Protein AF-A0A838MW85-F1 (afdb_monomer_lite)

pLDDT: mean 89.87, std 15.82, range [48.12, 98.81]

Radius of gyration: 16.84 Å; chains: 1; bounding box: 27×31×60 Å

Sequence (97 aa):
LAQVASSSAQDAFDEPVRDQRLERALANYRFAVQSASPETDRALLSRAYTAMGRIHAFMERNDEALKAFDAAIALGEVTDGAYREALAGKHRLTGQP

Foldseek 3Di:
DVVVVVVVVVPVPPVVVVLVVLVVLLVVLVVVLVPDDPPPDLQSVLASLLSQLVSCVVVVVNVSNLVSLVSSCVSPDDVNHCVVSSVVSNCVSVVPD

Secondary structure (DSSP, 8-state):
-HHHHHHTTTTS--HHHHHHHHHHHHHHHHHHHHT--TTS-HHHHHHHHHHHHHHHHHTT-HHHHHHHHHHHHHT-S-TT--HHHHHHHHHHHHT--

Structure (mmCIF, N/CA/C/O backbone):
data_AF-A0A838MW85-F1
#
_entry.id   AF-A0A838MW85-F1
#
loop_
_atom_site.group_PDB
_atom_site.id
_atom_site.type_symbol
_atom_site.label_atom_id
_atom_site.label_alt_id
_atom_site.label_comp_id
_atom_site.label_asym_id
_atom_site.label_entity_id
_atom_site.label_seq_id
_atom_site.pdbx_PDB_ins_code
_atom_site.Cartn_x
_atom_site.Cartn_y
_atom_site.Cartn_z
_atom_site.occupancy
_atom_site.B_iso_or_equiv
_atom_site.auth_seq_id
_atom_site.auth_comp_id
_atom_site.auth_asym_id
_atom_site.auth_atom_id
_atom_site.pdbx_PDB_model_num
ATOM 1 N N . LEU A 1 1 ? -3.352 6.599 44.713 1.00 54.53 1 LEU A N 1
ATOM 2 C CA . LEU A 1 1 ? -2.331 6.288 43.681 1.00 54.53 1 LEU A CA 1
ATOM 3 C C . LEU A 1 1 ? -2.899 5.564 42.449 1.00 54.53 1 LEU A C 1
ATOM 5 O O . LEU A 1 1 ? -2.358 5.758 41.374 1.00 54.53 1 LEU A O 1
ATOM 9 N N . ALA A 1 2 ? -4.015 4.824 42.543 1.00 54.28 2 ALA A N 1
ATOM 10 C CA . ALA A 1 2 ? -4.637 4.141 41.394 1.00 54.28 2 ALA A CA 1
ATOM 11 C C . ALA A 1 2 ? -5.216 5.066 40.295 1.00 54.28 2 ALA A C 1
ATOM 13 O O . ALA A 1 2 ? -5.258 4.676 39.136 1.00 54.28 2 ALA A O 1
ATOM 14 N N . GLN A 1 3 ? -5.623 6.300 40.620 1.00 52.72 3 GLN A N 1
ATOM 15 C CA . GLN A 1 3 ? -6.184 7.229 39.622 1.00 52.72 3 GLN A CA 1
ATOM 16 C C . GLN A 1 3 ? -5.156 7.773 38.618 1.00 52.72 3 GLN A C 1
ATOM 18 O O . GLN A 1 3 ? -5.530 8.107 37.501 1.00 52.72 3 GLN A O 1
ATOM 23 N N . VAL A 1 4 ? -3.867 7.804 38.965 1.00 53.34 4 VAL A N 1
ATOM 24 C CA . VAL A 1 4 ? -2.808 8.256 38.042 1.00 53.34 4 VAL A CA 1
ATOM 25 C C . VAL A 1 4 ? -2.491 7.177 36.997 1.00 53.34 4 VAL A C 1
ATOM 27 O O . VAL A 1 4 ? -2.217 7.497 35.849 1.00 53.34 4 VAL A O 1
ATOM 30 N N . ALA A 1 5 ? -2.646 5.893 37.341 1.00 52.53 5 ALA A N 1
ATOM 31 C CA . ALA A 1 5 ? -2.517 4.797 36.377 1.00 52.53 5 ALA A CA 1
ATOM 32 C C . ALA A 1 5 ? -3.633 4.802 35.306 1.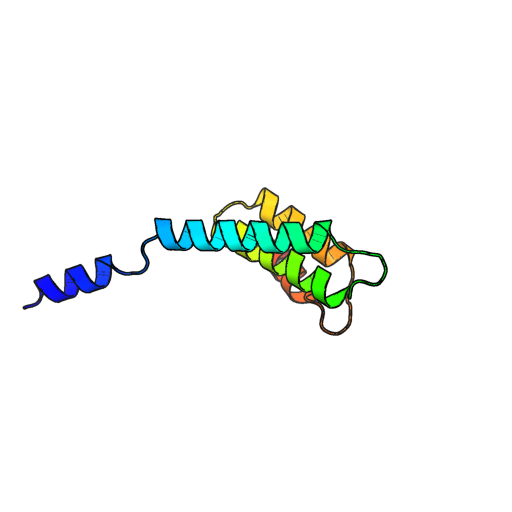00 52.53 5 ALA A C 1
ATOM 34 O O . ALA A 1 5 ? -3.447 4.274 34.211 1.00 52.53 5 ALA A O 1
ATOM 35 N N . SER A 1 6 ? -4.779 5.432 35.599 1.00 53.78 6 SER A N 1
ATOM 36 C CA . SER A 1 6 ? -5.877 5.591 34.639 1.00 53.78 6 SER A CA 1
ATOM 37 C C . SER A 1 6 ? -5.605 6.675 33.591 1.00 53.78 6 SER A C 1
ATOM 39 O O . SER A 1 6 ? -6.139 6.561 32.493 1.00 53.78 6 SER A O 1
ATOM 41 N N . SER A 1 7 ? -4.775 7.690 33.878 1.00 53.06 7 SER A N 1
ATOM 42 C CA . SER A 1 7 ? -4.417 8.710 32.877 1.00 53.06 7 SER A CA 1
ATOM 43 C C . SER A 1 7 ? -3.325 8.222 31.927 1.00 53.06 7 SER A C 1
ATOM 45 O O . SER A 1 7 ? -3.368 8.519 30.742 1.00 53.06 7 SER A O 1
ATOM 47 N N . SER A 1 8 ? -2.413 7.365 32.394 1.00 53.78 8 SER A N 1
ATOM 48 C CA . SER A 1 8 ? -1.417 6.702 31.538 1.00 53.78 8 SER A CA 1
ATOM 49 C C . SER A 1 8 ? -2.007 5.717 30.516 1.00 53.78 8 SER A C 1
ATOM 51 O O . SER A 1 8 ? -1.302 5.297 29.606 1.00 53.78 8 SER A O 1
ATOM 53 N N . ALA A 1 9 ? -3.287 5.349 30.645 1.00 53.00 9 ALA A N 1
ATOM 54 C CA . ALA A 1 9 ? -4.038 4.593 29.639 1.00 53.00 9 ALA A CA 1
ATOM 55 C C . ALA A 1 9 ? -4.855 5.494 28.687 1.00 53.00 9 ALA A C 1
ATOM 57 O O . ALA A 1 9 ? -5.286 5.022 27.641 1.00 53.00 9 ALA A O 1
ATOM 58 N N . GLN A 1 10 ? -5.055 6.777 29.021 1.00 51.62 10 GLN A N 1
ATOM 59 C CA . GLN A 1 10 ? -5.685 7.760 28.124 1.00 51.62 10 GLN A CA 1
ATOM 60 C C . GLN A 1 10 ? -4.731 8.206 27.001 1.00 51.62 10 GLN A C 1
ATOM 62 O O . GLN A 1 10 ? -5.196 8.600 25.942 1.00 51.62 10 GLN A O 1
ATOM 67 N N . ASP A 1 11 ? -3.417 8.054 27.201 1.00 48.12 11 ASP A N 1
ATOM 68 C CA . ASP A 1 11 ? -2.353 8.276 26.207 1.00 48.12 11 ASP A CA 1
ATOM 69 C C . ASP A 1 11 ? -2.066 7.038 25.323 1.00 48.12 11 ASP A C 1
ATOM 71 O O . ASP A 1 11 ? -0.991 6.932 24.726 1.00 48.12 11 ASP A O 1
ATOM 75 N N . ALA A 1 12 ? -2.992 6.072 25.229 1.00 53.72 12 ALA A N 1
ATOM 76 C CA . ALA A 1 12 ? -2.881 4.861 24.404 1.00 53.72 12 ALA A CA 1
ATOM 77 C C . ALA A 1 12 ? -3.009 5.144 22.886 1.00 53.72 12 ALA A C 1
ATOM 79 O O . ALA A 1 12 ? -3.720 4.447 22.174 1.00 53.72 12 ALA A O 1
ATOM 80 N N . PHE A 1 13 ? -2.201 6.097 22.408 1.00 58.38 13 PHE A N 1
ATOM 81 C CA . PHE A 1 13 ? -2.104 6.702 21.079 1.00 58.38 13 PHE A CA 1
ATOM 82 C C . PHE A 1 13 ? -3.133 7.799 20.847 1.00 58.38 13 PHE A C 1
ATOM 84 O O . PHE A 1 13 ? -4.269 7.487 20.567 1.00 58.38 13 PHE A O 1
ATOM 91 N N . ASP A 1 14 ? -2.693 9.061 20.859 1.00 79.00 14 ASP A N 1
ATOM 92 C CA . ASP A 1 14 ? -3.431 10.206 20.310 1.00 79.00 14 ASP A CA 1
ATOM 93 C C . ASP A 1 14 ? -3.911 9.850 18.885 1.00 79.00 14 ASP A C 1
ATOM 95 O O . ASP A 1 14 ? -3.144 9.907 17.914 1.00 79.00 14 ASP A O 1
ATOM 99 N N . GLU A 1 15 ? -5.145 9.346 18.775 1.00 82.62 15 GLU A N 1
ATOM 100 C CA . GLU A 1 15 ? -5.729 8.827 17.541 1.00 82.62 15 GLU A CA 1
ATOM 101 C C . GLU A 1 15 ? -5.679 9.864 16.417 1.00 82.62 15 GLU A C 1
ATOM 103 O O . GLU A 1 15 ? -5.278 9.491 15.312 1.00 82.62 15 GLU A O 1
ATOM 108 N N . PRO A 1 16 ? -5.943 11.163 16.670 1.00 87.88 16 PRO A N 1
ATOM 109 C CA . PRO A 1 16 ? -5.680 12.223 15.702 1.00 87.88 16 PRO A CA 1
ATOM 110 C C . PRO A 1 16 ? -4.247 12.228 15.153 1.00 87.88 16 PRO A C 1
ATOM 112 O O . PRO A 1 16 ? -4.044 12.305 13.938 1.00 87.88 16 PRO A O 1
ATOM 115 N N . VAL A 1 17 ? -3.233 12.117 16.017 1.00 90.56 17 VAL A N 1
ATOM 116 C CA . VAL A 1 17 ? -1.823 12.087 15.590 1.00 90.56 17 VAL A CA 1
ATOM 117 C C . VAL A 1 17 ? -1.511 10.813 14.806 1.00 90.56 17 VAL A C 1
ATOM 119 O O . VAL A 1 17 ? -0.763 10.861 13.822 1.00 90.56 17 VAL A O 1
ATOM 122 N N . ARG A 1 18 ? -2.065 9.666 15.211 1.00 91.31 18 ARG A N 1
ATOM 123 C CA . ARG A 1 18 ? -1.931 8.405 14.470 1.00 91.31 18 ARG A CA 1
ATOM 124 C C . ARG A 1 18 ? -2.537 8.536 13.076 1.00 91.31 18 ARG A C 1
ATOM 126 O O . ARG A 1 18 ? -1.855 8.243 12.094 1.00 91.31 18 ARG A O 1
ATOM 133 N N . ASP A 1 19 ? -3.769 9.010 12.985 1.00 92.50 19 ASP A N 1
ATOM 134 C CA . ASP A 1 19 ? -4.506 9.120 11.732 1.00 92.50 19 ASP A CA 1
ATOM 135 C C . ASP A 1 19 ? -3.823 10.123 10.792 1.00 92.50 19 ASP A C 1
ATOM 137 O O . ASP A 1 19 ? -3.602 9.819 9.621 1.00 92.50 19 ASP A O 1
ATOM 141 N N . GLN A 1 20 ? -3.328 11.252 11.313 1.00 95.12 20 GLN A N 1
ATOM 142 C CA . GLN A 1 20 ? -2.512 12.195 10.542 1.00 95.12 20 GLN A CA 1
ATOM 143 C C . GLN A 1 20 ? -1.241 11.539 9.970 1.00 95.12 20 GLN A C 1
ATOM 145 O O . GLN A 1 20 ? -0.857 11.791 8.823 1.00 95.12 20 GLN A O 1
ATOM 150 N N . ARG A 1 21 ? -0.557 10.693 10.752 1.00 96.00 21 ARG A N 1
ATOM 151 C CA . ARG A 1 21 ? 0.641 9.973 10.286 1.00 96.00 21 ARG A CA 1
ATOM 152 C C . ARG A 1 21 ? 0.300 8.946 9.211 1.00 96.00 21 ARG A C 1
ATOM 154 O O . ARG A 1 21 ? 1.071 8.813 8.260 1.00 96.00 21 ARG A O 1
ATOM 161 N N . LEU A 1 22 ? -0.828 8.251 9.350 1.00 97.25 22 LEU A N 1
ATOM 162 C CA . LEU A 1 22 ? -1.318 7.284 8.367 1.00 97.25 22 LEU A CA 1
ATOM 163 C C . LEU A 1 22 ? -1.710 7.970 7.054 1.00 97.25 22 LEU A C 1
ATOM 165 O O . LEU A 1 22 ? -1.292 7.514 5.992 1.00 97.25 22 LEU A O 1
ATOM 169 N N . GLU A 1 23 ? -2.390 9.116 7.110 1.00 98.06 23 GLU A N 1
ATOM 170 C CA . GLU A 1 23 ? -2.696 9.927 5.924 1.00 98.06 23 GLU A CA 1
ATOM 171 C C . GLU A 1 23 ? -1.430 10.404 5.211 1.00 98.06 23 GLU A C 1
ATOM 173 O O . GLU A 1 23 ? -1.308 10.303 3.989 1.00 98.06 23 GLU A O 1
ATOM 178 N N . ARG A 1 24 ? -0.428 10.863 5.970 1.00 98.19 24 ARG A N 1
ATOM 179 C CA . ARG A 1 24 ? 0.865 11.249 5.392 1.00 98.19 24 ARG A CA 1
ATOM 180 C C . ARG A 1 24 ? 1.572 10.059 4.740 1.00 98.19 24 ARG A C 1
ATOM 182 O O . ARG A 1 24 ? 2.172 10.213 3.679 1.00 98.19 24 ARG A O 1
ATOM 189 N N . ALA A 1 25 ? 1.511 8.877 5.354 1.00 98.25 25 ALA A N 1
ATOM 190 C CA . ALA A 1 25 ? 2.067 7.663 4.765 1.00 98.25 25 ALA A CA 1
ATOM 191 C C . ALA A 1 25 ? 1.352 7.301 3.453 1.00 98.25 25 ALA A C 1
ATOM 193 O O . ALA A 1 25 ? 2.021 7.048 2.453 1.00 98.25 25 ALA A O 1
ATOM 194 N N . LEU A 1 26 ? 0.016 7.361 3.419 1.00 98.69 26 LEU A N 1
ATOM 195 C CA . LEU A 1 26 ? -0.770 7.162 2.198 1.00 98.69 26 LEU A CA 1
ATOM 196 C C . LEU A 1 26 ? -0.392 8.161 1.102 1.00 98.69 26 LEU A C 1
ATOM 198 O O . LEU A 1 26 ? -0.242 7.761 -0.051 1.00 98.69 26 LEU A O 1
ATOM 202 N N . ALA A 1 27 ? -0.207 9.437 1.445 1.00 98.50 27 ALA A N 1
ATOM 203 C CA . ALA A 1 27 ? 0.224 10.457 0.493 1.00 98.50 27 ALA A CA 1
ATOM 204 C C . ALA A 1 27 ? 1.604 10.133 -0.105 1.00 98.50 27 ALA A C 1
ATOM 206 O O . ALA A 1 27 ? 1.774 10.204 -1.321 1.00 98.50 27 ALA A O 1
ATOM 207 N N . ASN A 1 28 ? 2.559 9.702 0.724 1.00 98.31 28 ASN A N 1
ATOM 208 C CA . ASN A 1 28 ? 3.897 9.319 0.270 1.00 98.31 28 ASN A CA 1
ATOM 209 C C . ASN A 1 28 ? 3.876 8.079 -0.634 1.00 98.31 28 ASN A C 1
ATOM 211 O O . ASN A 1 28 ? 4.512 8.083 -1.686 1.00 98.31 28 ASN A O 1
ATOM 215 N N . TYR A 1 29 ? 3.130 7.032 -0.265 1.00 98.38 29 TYR A N 1
ATOM 216 C CA . TYR A 1 29 ? 2.994 5.845 -1.113 1.00 98.38 29 TYR A CA 1
ATOM 217 C C . TYR A 1 29 ? 2.300 6.171 -2.433 1.00 98.38 29 TYR A C 1
ATOM 219 O O . TYR A 1 29 ? 2.751 5.727 -3.486 1.00 98.38 29 TYR A O 1
ATOM 227 N N . ARG A 1 30 ? 1.249 6.998 -2.394 1.00 98.31 30 ARG A N 1
ATOM 228 C CA . ARG A 1 30 ? 0.551 7.466 -3.592 1.00 98.31 30 ARG A CA 1
ATOM 229 C C . ARG A 1 30 ? 1.489 8.231 -4.521 1.00 98.31 30 ARG A C 1
ATOM 231 O O . ARG A 1 30 ? 1.481 7.979 -5.720 1.00 98.31 30 ARG A O 1
ATOM 238 N N . PHE A 1 31 ? 2.296 9.136 -3.975 1.00 97.56 31 PHE A N 1
ATOM 239 C CA . PHE A 1 31 ? 3.300 9.853 -4.751 1.00 97.56 31 PHE A CA 1
ATOM 240 C C . PHE A 1 31 ? 4.301 8.881 -5.388 1.00 97.56 31 PHE A C 1
ATOM 242 O O . PHE A 1 31 ? 4.514 8.937 -6.594 1.00 97.56 31 PHE A O 1
ATOM 249 N N . ALA A 1 32 ? 4.830 7.923 -4.619 1.00 96.00 32 ALA A N 1
ATOM 250 C CA . ALA A 1 32 ? 5.778 6.932 -5.126 1.00 96.00 32 ALA A CA 1
ATOM 251 C C . ALA A 1 32 ? 5.216 6.106 -6.297 1.00 96.00 32 ALA A C 1
ATOM 253 O O . ALA A 1 32 ? 5.904 5.937 -7.299 1.00 96.00 32 ALA A O 1
ATOM 254 N N . VAL A 1 33 ? 3.967 5.630 -6.209 1.00 97.31 33 VAL A N 1
ATOM 255 C CA . VAL A 1 33 ? 3.354 4.860 -7.309 1.00 97.31 33 VAL A CA 1
ATOM 256 C C . VAL A 1 33 ? 2.985 5.735 -8.512 1.00 97.31 33 VAL A C 1
ATOM 258 O O . VAL A 1 33 ? 3.039 5.258 -9.638 1.00 97.31 33 VAL A O 1
ATOM 261 N N . GLN A 1 34 ? 2.639 7.011 -8.307 1.00 97.31 34 GLN A N 1
ATOM 262 C CA . GLN A 1 34 ? 2.345 7.948 -9.402 1.00 97.31 34 GLN A CA 1
ATOM 263 C C . GLN A 1 34 ? 3.603 8.412 -10.141 1.00 97.31 34 GLN A C 1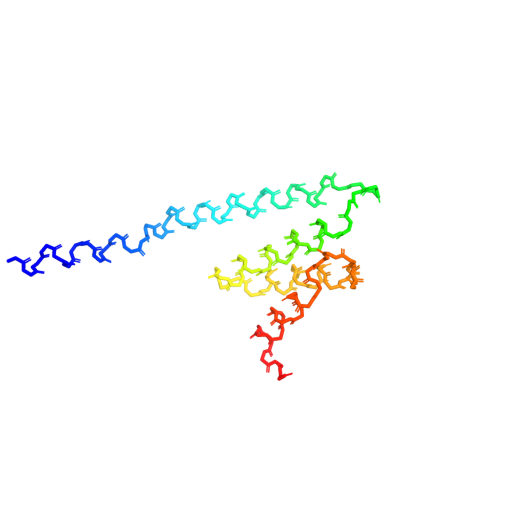
ATOM 265 O O . GLN A 1 34 ? 3.539 8.707 -11.330 1.00 97.31 34 GLN A O 1
ATOM 270 N N . SER A 1 35 ? 4.737 8.492 -9.445 1.00 96.69 35 SER A N 1
ATOM 271 C CA . SER A 1 35 ? 6.034 8.849 -10.027 1.00 96.69 35 SER A CA 1
ATOM 272 C C . SER A 1 35 ? 6.799 7.651 -10.591 1.00 96.69 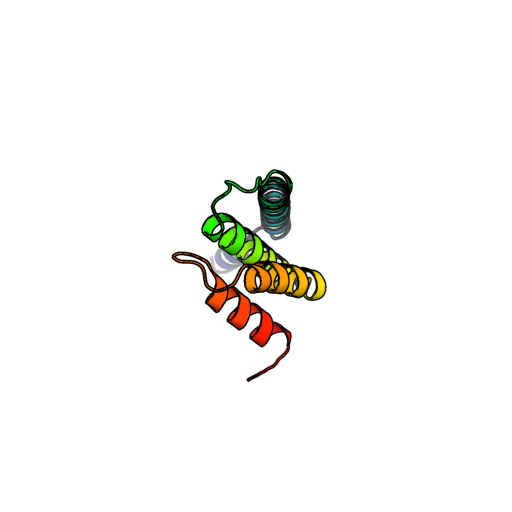35 SER A C 1
ATOM 274 O O . SER A 1 35 ? 7.923 7.820 -11.060 1.00 96.69 35 SER A O 1
ATOM 276 N N . ALA A 1 36 ? 6.224 6.449 -10.533 1.00 96.25 36 ALA A N 1
ATOM 277 C CA . ALA A 1 36 ? 6.866 5.247 -11.032 1.00 96.25 36 ALA A CA 1
ATOM 278 C C . ALA A 1 36 ? 7.023 5.284 -12.558 1.00 96.25 36 ALA A C 1
ATOM 280 O O . ALA A 1 36 ? 6.126 5.692 -13.296 1.00 96.25 36 ALA A O 1
ATOM 281 N N . SER A 1 37 ? 8.170 4.808 -13.020 1.00 96.06 37 SER A N 1
ATOM 282 C CA . SER A 1 37 ? 8.492 4.591 -14.428 1.00 96.06 37 SER A CA 1
ATOM 283 C C . SER A 1 37 ? 8.552 3.089 -14.744 1.00 96.06 37 SER A C 1
ATOM 285 O O . SER A 1 37 ? 8.550 2.268 -13.820 1.00 96.06 37 SER A O 1
ATOM 287 N N . PRO A 1 38 ? 8.643 2.689 -16.024 1.00 93.31 38 PRO A N 1
ATOM 288 C CA . PRO A 1 38 ? 8.817 1.283 -16.399 1.00 93.31 38 PRO A CA 1
ATOM 289 C C . PRO A 1 38 ? 10.046 0.602 -15.771 1.00 93.31 38 PRO A C 1
ATOM 291 O O . PRO A 1 38 ? 10.046 -0.613 -15.592 1.00 93.31 38 PRO A O 1
ATOM 294 N N . GLU A 1 39 ? 11.077 1.371 -15.415 1.00 94.44 39 GLU A N 1
ATOM 295 C CA . GLU A 1 39 ? 12.305 0.895 -14.765 1.00 94.44 39 GLU A CA 1
ATOM 296 C C . GLU A 1 39 ? 12.165 0.765 -13.241 1.00 94.44 39 GLU A C 1
ATOM 298 O O . GLU A 1 39 ? 13.066 0.256 -12.575 1.00 94.44 39 GLU A O 1
ATOM 303 N N . THR A 1 40 ? 11.056 1.242 -12.668 1.00 95.06 40 THR A N 1
ATOM 304 C CA . THR A 1 40 ? 10.818 1.150 -11.226 1.00 95.06 40 THR A CA 1
ATOM 305 C C . THR A 1 40 ? 10.659 -0.307 -10.814 1.00 95.06 40 THR A C 1
ATOM 307 O O . THR A 1 40 ? 9.903 -1.066 -11.422 1.00 95.06 40 THR A O 1
ATOM 310 N N . ASP A 1 41 ? 11.347 -0.689 -9.737 1.00 95.25 41 ASP A N 1
ATOM 311 C CA . ASP A 1 41 ? 11.275 -2.041 -9.197 1.00 95.25 41 ASP A CA 1
ATOM 312 C C . ASP A 1 41 ? 9.822 -2.428 -8.866 1.00 95.25 41 ASP A C 1
ATOM 314 O O . ASP A 1 41 ? 9.142 -1.820 -8.031 1.00 95.25 41 ASP A O 1
ATOM 318 N N . ARG A 1 42 ? 9.341 -3.487 -9.519 1.00 96.38 42 ARG A N 1
ATOM 319 C CA . ARG A 1 42 ? 7.986 -4.008 -9.324 1.00 96.38 42 ARG A CA 1
ATOM 320 C C . ARG A 1 42 ? 7.771 -4.542 -7.910 1.00 96.38 42 ARG A C 1
ATOM 322 O O . ARG A 1 42 ? 6.640 -4.488 -7.426 1.00 96.38 42 ARG A O 1
ATOM 329 N N . ALA A 1 43 ? 8.816 -5.019 -7.231 1.00 97.00 43 ALA A N 1
ATOM 330 C CA . ALA A 1 43 ? 8.731 -5.431 -5.833 1.00 97.00 43 ALA A CA 1
ATOM 331 C C . ALA A 1 43 ? 8.429 -4.234 -4.923 1.00 97.00 43 ALA A C 1
ATOM 333 O O . ALA A 1 43 ? 7.572 -4.327 -4.038 1.00 97.00 43 ALA A O 1
ATOM 334 N N . LEU A 1 44 ? 9.051 -3.081 -5.192 1.00 97.00 44 LEU A N 1
ATOM 335 C CA . LEU A 1 44 ? 8.769 -1.832 -4.485 1.00 97.00 44 LEU A CA 1
ATOM 336 C C . LEU A 1 44 ? 7.314 -1.390 -4.690 1.00 97.00 44 LEU A C 1
ATOM 338 O O . LEU A 1 44 ? 6.632 -1.071 -3.716 1.00 97.00 44 LEU A O 1
ATOM 342 N N . LEU A 1 45 ? 6.814 -1.441 -5.928 1.00 98.25 45 LEU A N 1
ATOM 343 C CA . LEU A 1 45 ? 5.412 -1.128 -6.234 1.00 98.25 45 LEU A CA 1
ATOM 344 C C . LEU A 1 45 ? 4.438 -2.084 -5.537 1.00 98.25 45 LEU A C 1
ATOM 346 O O . LEU A 1 45 ? 3.464 -1.644 -4.927 1.00 98.25 45 LEU A O 1
ATOM 350 N N . SER A 1 46 ? 4.731 -3.386 -5.561 1.00 98.50 46 SER A N 1
ATOM 351 C CA . SER A 1 46 ? 3.926 -4.412 -4.891 1.00 98.50 46 SER A 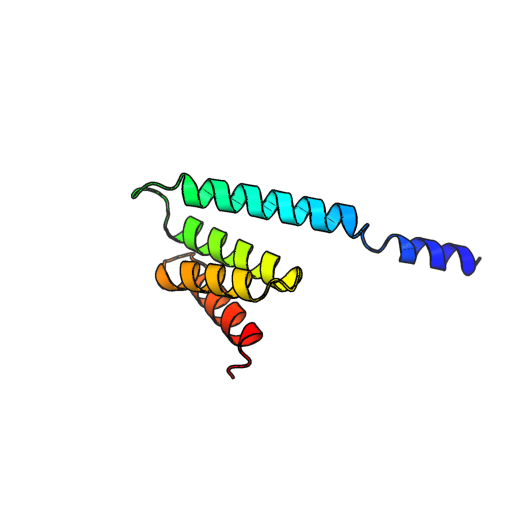CA 1
ATOM 352 C C . SER A 1 46 ? 3.819 -4.150 -3.385 1.00 98.50 46 SER A C 1
ATOM 354 O O . SER A 1 46 ? 2.722 -4.178 -2.815 1.00 98.50 46 SER A O 1
ATOM 356 N N . ARG A 1 47 ? 4.940 -3.808 -2.737 1.00 98.38 47 ARG A N 1
ATOM 357 C CA . ARG A 1 47 ? 4.980 -3.447 -1.313 1.00 98.38 47 ARG A CA 1
ATOM 358 C C . ARG A 1 47 ? 4.235 -2.146 -1.022 1.00 98.38 47 ARG A C 1
ATOM 360 O O . ARG A 1 47 ? 3.495 -2.095 -0.043 1.00 98.38 47 ARG A O 1
ATOM 367 N N . ALA A 1 48 ? 4.392 -1.121 -1.861 1.00 98.50 48 ALA A N 1
ATOM 368 C CA . ALA A 1 48 ? 3.718 0.165 -1.688 1.00 98.50 48 ALA A CA 1
ATOM 369 C C . ALA A 1 48 ? 2.190 0.017 -1.739 1.00 98.50 48 ALA A C 1
ATOM 371 O O . ALA A 1 48 ? 1.501 0.451 -0.815 1.00 98.50 48 ALA A O 1
ATOM 372 N N . TYR A 1 49 ? 1.659 -0.669 -2.754 1.00 98.75 49 TYR A N 1
ATOM 373 C CA . TYR A 1 49 ? 0.223 -0.938 -2.854 1.00 98.75 49 TYR A CA 1
ATOM 374 C C . TYR A 1 49 ? -0.297 -1.784 -1.685 1.00 98.75 49 TYR A C 1
ATOM 376 O O . TYR A 1 49 ? -1.334 -1.468 -1.105 1.00 98.75 49 TYR A O 1
ATOM 384 N N . THR A 1 50 ? 0.452 -2.806 -1.263 1.00 98.75 50 THR A N 1
ATOM 385 C CA . THR A 1 50 ? 0.064 -3.631 -0.106 1.00 98.75 50 THR A CA 1
ATOM 386 C C . THR A 1 50 ? 0.044 -2.821 1.192 1.00 98.75 50 THR A C 1
ATOM 388 O O . THR A 1 50 ? -0.872 -2.971 2.004 1.00 98.75 50 THR A O 1
ATOM 391 N N . ALA A 1 51 ? 1.014 -1.924 1.390 1.00 98.81 51 ALA A N 1
ATOM 392 C CA . ALA A 1 51 ? 1.046 -1.023 2.537 1.00 98.81 51 ALA A CA 1
ATOM 393 C C . ALA A 1 51 ? -0.148 -0.057 2.532 1.00 98.81 51 ALA A C 1
ATOM 395 O O . ALA A 1 51 ? -0.806 0.093 3.561 1.00 98.81 51 ALA A O 1
ATOM 396 N N . MET A 1 52 ? -0.485 0.530 1.377 1.00 98.81 52 MET A N 1
ATOM 397 C CA . MET A 1 52 ? -1.690 1.352 1.229 1.00 98.81 52 MET A CA 1
ATOM 398 C C . MET A 1 52 ? -2.953 0.564 1.587 1.00 98.81 52 MET A C 1
ATOM 400 O O . MET A 1 52 ? -3.771 1.055 2.361 1.00 98.81 52 MET A O 1
ATOM 404 N N . GLY A 1 53 ? -3.083 -0.674 1.097 1.00 98.69 53 GLY A N 1
ATOM 405 C CA . GLY A 1 53 ? -4.220 -1.540 1.411 1.00 98.69 53 GLY A CA 1
ATOM 406 C C . GLY A 1 53 ? -4.358 -1.817 2.907 1.00 98.69 53 GLY A C 1
ATOM 407 O O . GLY A 1 53 ? -5.444 -1.693 3.467 1.00 98.69 53 GLY A O 1
ATOM 408 N N . ARG A 1 54 ? -3.245 -2.104 3.591 1.00 98.69 54 ARG A N 1
ATOM 409 C CA . ARG A 1 54 ? -3.220 -2.318 5.048 1.00 98.69 54 ARG A CA 1
ATOM 410 C C . ARG A 1 54 ? -3.603 -1.066 5.833 1.00 98.69 54 ARG A C 1
ATOM 412 O O . ARG A 1 54 ? -4.337 -1.183 6.808 1.00 98.69 54 ARG A O 1
ATOM 419 N N . ILE A 1 55 ? -3.119 0.107 5.424 1.00 98.56 55 ILE A N 1
ATOM 420 C CA . ILE A 1 55 ? -3.464 1.374 6.082 1.00 98.56 55 ILE A CA 1
ATOM 421 C C . ILE A 1 55 ? -4.950 1.683 5.885 1.00 98.56 55 ILE A C 1
ATOM 423 O O . ILE A 1 55 ? -5.638 1.978 6.856 1.00 98.56 55 ILE A O 1
ATOM 427 N N . HIS A 1 56 ? -5.466 1.556 4.661 1.00 98.69 56 HIS A N 1
ATOM 428 C CA . HIS A 1 56 ? -6.888 1.758 4.389 1.00 98.69 56 HIS A CA 1
ATOM 429 C C . HIS A 1 56 ? -7.769 0.790 5.186 1.00 98.69 56 HIS A C 1
ATOM 431 O O . HIS A 1 56 ? -8.723 1.238 5.812 1.00 98.69 56 HIS A O 1
ATOM 437 N N . ALA A 1 57 ? -7.409 -0.496 5.250 1.00 98.06 57 ALA A N 1
ATOM 438 C CA . ALA A 1 57 ? -8.130 -1.487 6.049 1.00 98.06 57 ALA A CA 1
ATOM 439 C C . ALA A 1 57 ? -8.107 -1.152 7.548 1.00 98.06 57 ALA A C 1
ATOM 441 O O . ALA A 1 57 ? -9.125 -1.272 8.220 1.00 98.06 57 ALA A O 1
ATOM 442 N N . PHE A 1 58 ? -6.964 -0.696 8.072 1.00 96.69 58 PHE A N 1
ATOM 443 C CA . PHE A 1 58 ? -6.849 -0.255 9.465 1.00 96.69 58 PHE A CA 1
ATOM 444 C C . PHE A 1 58 ? -7.737 0.962 9.769 1.00 96.69 58 PHE A C 1
ATOM 446 O O . PHE A 1 58 ? -8.266 1.072 10.867 1.00 96.69 58 PHE A O 1
ATOM 453 N N . MET A 1 59 ? -7.922 1.854 8.794 1.00 96.19 59 MET A N 1
ATOM 454 C CA . MET A 1 59 ? -8.814 3.015 8.889 1.00 96.19 59 MET A CA 1
ATOM 455 C C . MET A 1 59 ? -10.271 2.695 8.495 1.00 96.19 59 MET A C 1
ATOM 457 O O . MET A 1 59 ? -11.034 3.622 8.238 1.00 96.19 59 MET A O 1
ATOM 461 N N . GLU A 1 60 ? -10.638 1.412 8.378 1.00 96.38 60 GLU A N 1
ATOM 462 C CA . GLU A 1 60 ? -11.974 0.919 7.980 1.00 96.38 60 GLU A CA 1
ATOM 463 C C . GLU A 1 60 ? -12.452 1.383 6.587 1.00 96.38 60 GLU A C 1
ATOM 465 O O . GLU A 1 60 ? -13.629 1.299 6.234 1.00 96.38 60 GLU A O 1
ATOM 470 N N . ARG A 1 61 ? -11.519 1.825 5.741 1.00 97.94 61 ARG A N 1
ATOM 471 C CA . ARG A 1 61 ? -11.745 2.247 4.350 1.00 97.94 61 ARG A CA 1
ATOM 472 C C . ARG A 1 61 ? -11.627 1.050 3.414 1.00 97.94 61 ARG A C 1
ATOM 474 O O . ARG A 1 61 ? -10.663 0.912 2.658 1.00 97.94 61 ARG A O 1
ATOM 481 N N . ASN A 1 62 ? -12.572 0.123 3.543 1.00 97.75 62 ASN A N 1
ATOM 482 C CA . ASN A 1 62 ? -12.469 -1.204 2.933 1.00 97.75 62 ASN A CA 1
ATOM 483 C C . ASN A 1 62 ? -12.453 -1.163 1.398 1.00 97.75 62 ASN A C 1
ATOM 485 O O . ASN A 1 62 ? -11.707 -1.923 0.783 1.00 97.75 62 ASN A O 1
ATOM 489 N N . ASP A 1 63 ? -13.194 -0.247 0.774 1.00 98.25 63 ASP A N 1
ATOM 490 C CA . ASP A 1 63 ? -13.221 -0.117 -0.686 1.00 98.25 63 ASP A CA 1
ATOM 491 C C . ASP A 1 63 ? -11.864 0.337 -1.241 1.00 98.25 63 ASP A C 1
ATOM 493 O O . ASP A 1 63 ? -11.358 -0.212 -2.224 1.00 98.25 63 ASP A O 1
ATOM 497 N N . GLU A 1 64 ? -11.231 1.322 -0.603 1.00 98.69 64 GLU A N 1
ATOM 498 C CA . GLU A 1 64 ? -9.881 1.770 -0.941 1.00 98.69 64 GLU A CA 1
ATOM 499 C C . GLU A 1 64 ? -8.840 0.687 -0.659 1.00 98.69 64 GLU A C 1
ATOM 501 O O . GLU A 1 64 ? -7.905 0.507 -1.445 1.00 98.69 64 GLU A O 1
ATOM 506 N N . ALA A 1 65 ? -9.013 -0.061 0.432 1.00 98.75 65 ALA A N 1
ATOM 507 C CA . ALA A 1 65 ? -8.130 -1.162 0.779 1.00 98.75 65 ALA A CA 1
ATOM 508 C C . ALA A 1 65 ? -8.154 -2.264 -0.284 1.00 98.75 65 ALA A C 1
ATOM 510 O O . ALA A 1 65 ? -7.095 -2.701 -0.738 1.00 98.75 65 ALA A O 1
ATOM 511 N N . LEU A 1 66 ? -9.349 -2.666 -0.728 1.00 98.62 66 LEU A N 1
ATOM 512 C CA . LEU A 1 66 ? -9.534 -3.658 -1.786 1.00 98.62 66 LEU A CA 1
ATOM 513 C C . LEU A 1 66 ? -8.886 -3.205 -3.095 1.00 98.62 66 LEU A C 1
ATOM 515 O O . LEU A 1 66 ? -8.114 -3.965 -3.673 1.00 98.62 66 LEU A O 1
ATOM 519 N N . LYS A 1 67 ? -9.102 -1.950 -3.512 1.00 98.69 67 LYS A N 1
ATOM 520 C CA . LYS A 1 67 ? -8.464 -1.391 -4.718 1.00 98.69 67 LYS A CA 1
ATOM 521 C C . LYS A 1 67 ? -6.938 -1.439 -4.640 1.00 98.69 67 LYS A C 1
ATOM 523 O O . LYS A 1 67 ? -6.278 -1.762 -5.626 1.00 98.69 67 LYS A O 1
ATOM 528 N N . ALA A 1 68 ? -6.367 -1.121 -3.480 1.00 98.75 68 ALA A N 1
ATOM 529 C CA . ALA A 1 68 ? -4.923 -1.158 -3.285 1.00 98.75 68 ALA A CA 1
ATOM 530 C C . ALA A 1 68 ? -4.374 -2.596 -3.293 1.00 98.75 68 ALA A C 1
ATOM 532 O O . ALA A 1 68 ? -3.356 -2.857 -3.933 1.00 98.75 68 ALA A O 1
ATOM 533 N N . PHE A 1 69 ? -5.057 -3.550 -2.653 1.00 98.75 69 PHE A N 1
ATOM 534 C CA . PHE A 1 69 ? -4.668 -4.960 -2.735 1.00 98.75 69 PHE A CA 1
ATOM 535 C C . PHE A 1 69 ? -4.786 -5.508 -4.159 1.00 98.75 69 PHE A C 1
ATOM 537 O O . PHE A 1 69 ? -3.874 -6.194 -4.612 1.00 98.75 69 PHE A O 1
ATOM 544 N N . ASP A 1 70 ? -5.838 -5.153 -4.895 1.00 98.69 70 ASP A N 1
ATOM 545 C CA . ASP A 1 70 ? -6.006 -5.540 -6.298 1.00 98.69 70 ASP A CA 1
ATOM 546 C C . ASP A 1 70 ? -4.880 -5.000 -7.182 1.00 98.69 70 ASP A C 1
ATOM 548 O O . ASP A 1 70 ? -4.351 -5.735 -8.016 1.00 98.69 70 ASP A O 1
ATOM 552 N N . ALA A 1 71 ? -4.442 -3.759 -6.956 1.00 98.50 71 ALA A N 1
ATOM 553 C CA . ALA A 1 71 ? -3.287 -3.196 -7.650 1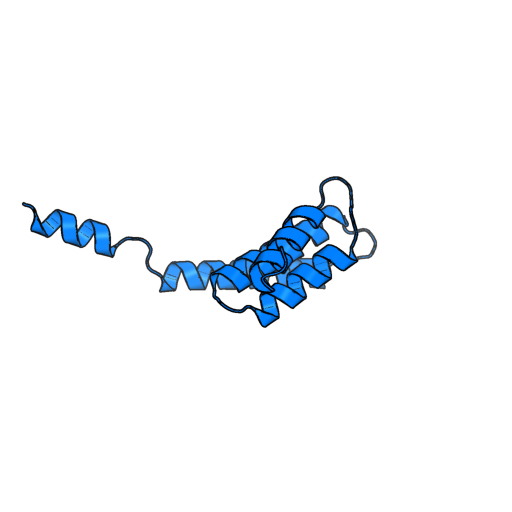.00 98.50 71 ALA A CA 1
ATOM 554 C C . ALA A 1 71 ? -1.988 -3.969 -7.345 1.00 98.50 71 ALA A C 1
ATOM 556 O O . ALA A 1 71 ? -1.215 -4.256 -8.259 1.00 98.50 71 ALA A O 1
ATOM 557 N N . ALA A 1 72 ? -1.759 -4.368 -6.088 1.00 98.50 72 ALA A N 1
ATOM 558 C CA . ALA A 1 72 ? -0.610 -5.202 -5.725 1.00 98.50 72 ALA A CA 1
ATOM 559 C C . ALA A 1 72 ? -0.675 -6.601 -6.366 1.00 98.50 72 ALA A C 1
ATOM 561 O O . ALA A 1 72 ? 0.345 -7.110 -6.830 1.00 98.50 72 ALA A O 1
ATOM 562 N N . ILE A 1 73 ? -1.864 -7.212 -6.414 1.00 98.44 73 ILE A N 1
ATOM 563 C CA . ILE A 1 73 ? -2.108 -8.530 -7.021 1.00 98.44 73 ILE A CA 1
ATOM 564 C C . ILE A 1 73 ? -1.912 -8.475 -8.541 1.00 98.44 73 ILE A C 1
ATOM 566 O O . ILE A 1 73 ? -1.335 -9.398 -9.113 1.00 98.44 73 ILE A O 1
ATOM 570 N N . ALA A 1 74 ? -2.327 -7.388 -9.196 1.00 98.00 74 ALA A N 1
ATOM 571 C CA . ALA A 1 74 ? -2.165 -7.195 -10.637 1.00 98.00 74 ALA A CA 1
ATOM 572 C C . ALA A 1 74 ? -0.690 -7.134 -11.076 1.00 98.00 74 ALA A C 1
ATOM 574 O O . ALA A 1 74 ? -0.370 -7.465 -12.217 1.00 98.00 74 ALA A O 1
ATOM 575 N N . LEU A 1 75 ? 0.226 -6.770 -10.170 1.00 96.56 75 LEU A N 1
ATOM 576 C CA . LEU A 1 75 ? 1.667 -6.849 -10.419 1.00 96.56 75 LEU A CA 1
ATOM 577 C C . LEU A 1 75 ? 2.198 -8.292 -10.421 1.00 96.56 75 LEU A C 1
ATOM 579 O O . LEU A 1 75 ? 3.324 -8.496 -10.871 1.00 96.56 75 LEU A O 1
ATOM 583 N N . GLY A 1 76 ? 1.417 -9.278 -9.977 1.00 96.56 76 GLY A N 1
ATOM 584 C CA . GLY A 1 76 ? 1.800 -10.689 -9.914 1.00 96.56 76 GLY A CA 1
ATOM 585 C C . GLY A 1 76 ? 2.777 -11.027 -8.782 1.00 96.56 76 GLY A C 1
ATOM 586 O O . GLY A 1 76 ? 3.187 -10.169 -7.998 1.00 96.56 76 GLY A O 1
ATOM 587 N N . GLU A 1 77 ? 3.151 -12.306 -8.693 1.00 96.75 77 GLU A N 1
ATOM 588 C CA . GLU A 1 77 ? 4.174 -12.779 -7.754 1.00 96.75 77 GLU A CA 1
ATOM 589 C C . GLU A 1 77 ? 5.561 -12.390 -8.283 1.00 96.75 77 GLU A C 1
ATOM 591 O O . GLU A 1 77 ? 6.154 -13.070 -9.118 1.00 96.75 77 GLU A O 1
ATOM 596 N N . VAL A 1 78 ? 6.051 -11.239 -7.825 1.00 94.75 78 VAL A N 1
ATOM 597 C CA . VAL A 1 78 ? 7.413 -10.762 -8.091 1.00 94.75 78 VAL A CA 1
ATOM 598 C C . VAL A 1 78 ? 8.326 -11.132 -6.926 1.00 94.75 78 VAL A C 1
ATOM 600 O O . VAL A 1 78 ? 7.895 -11.099 -5.769 1.00 94.75 78 VAL A O 1
ATOM 603 N N . THR A 1 79 ? 9.584 -11.474 -7.217 1.00 96.00 79 THR A N 1
ATOM 604 C CA . THR A 1 79 ? 10.604 -11.728 -6.189 1.00 96.00 79 THR A CA 1
ATOM 605 C C . THR A 1 79 ? 10.669 -10.548 -5.229 1.00 96.00 79 THR A C 1
ATOM 607 O O . THR A 1 79 ? 10.631 -9.401 -5.663 1.00 96.00 79 THR A O 1
ATOM 610 N N . ASP A 1 80 ? 10.703 -10.831 -3.927 1.00 94.69 80 ASP A N 1
ATOM 611 C CA . ASP A 1 80 ? 10.679 -9.829 -2.858 1.00 94.69 80 ASP A CA 1
ATOM 612 C C . ASP A 1 80 ? 9.435 -8.916 -2.837 1.00 94.69 80 ASP A C 1
ATOM 614 O O . ASP A 1 80 ? 9.377 -7.971 -2.049 1.00 94.69 80 ASP A O 1
ATOM 618 N N . GLY A 1 81 ? 8.406 -9.195 -3.638 1.00 96.69 81 GLY A N 1
ATOM 619 C CA . GLY A 1 81 ? 7.125 -8.495 -3.609 1.00 96.69 81 GLY A CA 1
ATOM 620 C C . GLY A 1 81 ? 6.242 -8.885 -2.425 1.00 96.69 81 GLY A C 1
ATOM 621 O O . GLY A 1 81 ? 6.579 -9.735 -1.605 1.00 96.69 81 GLY A O 1
ATOM 622 N N . ALA A 1 82 ? 5.061 -8.274 -2.360 1.00 97.88 82 ALA A N 1
ATOM 623 C CA . ALA A 1 82 ? 4.090 -8.469 -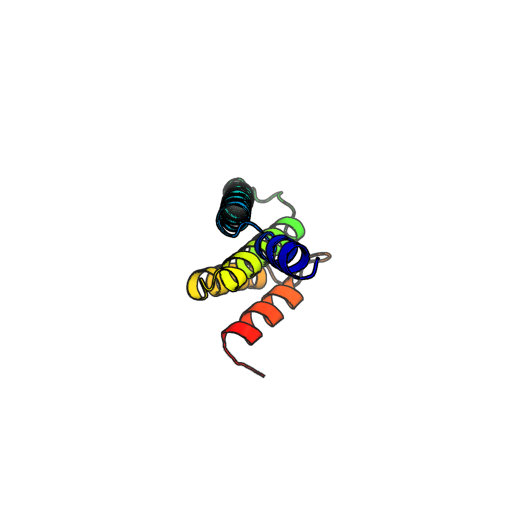1.282 1.00 97.88 82 ALA A CA 1
ATOM 624 C C . ALA A 1 82 ? 2.798 -9.165 -1.758 1.00 97.88 82 ALA A C 1
ATOM 626 O O . ALA A 1 82 ? 1.742 -9.032 -1.143 1.00 97.88 82 ALA A O 1
ATOM 627 N N . TYR A 1 83 ? 2.872 -9.938 -2.847 1.00 97.88 83 TYR A N 1
ATOM 628 C CA . TYR A 1 83 ? 1.717 -10.586 -3.486 1.00 97.88 83 TYR A CA 1
ATOM 629 C C . TYR A 1 83 ? 0.874 -11.429 -2.511 1.00 97.88 83 TYR A C 1
ATOM 631 O O . TYR A 1 83 ? -0.346 -11.280 -2.435 1.00 97.88 83 TYR A O 1
ATOM 639 N N . ARG A 1 84 ? 1.526 -12.278 -1.707 1.00 98.00 84 ARG A N 1
ATOM 640 C CA . ARG A 1 84 ? 0.841 -13.154 -0.739 1.00 98.00 84 ARG A CA 1
ATOM 641 C C . ARG A 1 84 ? 0.172 -12.368 0.388 1.00 98.00 84 ARG A C 1
ATOM 643 O O . ARG A 1 84 ? -0.921 -12.723 0.820 1.00 98.00 84 ARG A O 1
ATOM 650 N N . GLU A 1 85 ? 0.802 -11.285 0.839 1.00 98.25 85 GLU A N 1
ATOM 651 C CA . GLU A 1 85 ? 0.217 -10.386 1.838 1.00 98.25 85 GLU A CA 1
ATOM 652 C C . GLU A 1 85 ? -1.005 -9.650 1.284 1.00 98.25 85 GLU A C 1
ATOM 654 O O . GLU A 1 85 ? -1.997 -9.507 1.999 1.00 98.25 85 GLU A O 1
ATOM 659 N N . ALA A 1 86 ? -0.960 -9.222 0.019 1.00 98.31 86 ALA A N 1
ATOM 660 C CA . ALA A 1 86 ? -2.088 -8.579 -0.645 1.00 98.31 86 ALA A CA 1
ATOM 661 C C . ALA A 1 86 ? -3.288 -9.527 -0.791 1.00 98.31 86 ALA A C 1
ATOM 663 O O . ALA A 1 86 ? -4.408 -9.140 -0.458 1.00 98.31 86 ALA A O 1
ATOM 664 N N . LEU A 1 87 ? -3.056 -10.784 -1.193 1.00 98.25 87 LEU A N 1
ATOM 665 C CA . LEU A 1 87 ? -4.098 -11.817 -1.219 1.00 98.25 87 LEU A CA 1
ATOM 666 C C . LEU A 1 87 ? -4.708 -12.036 0.168 1.00 98.25 87 LEU A C 1
ATOM 668 O O . LEU A 1 87 ? -5.925 -11.980 0.321 1.00 98.25 87 LEU A O 1
ATOM 672 N N . ALA A 1 88 ? -3.873 -12.220 1.194 1.00 98.00 88 ALA A N 1
ATOM 673 C CA . ALA A 1 88 ? -4.350 -12.402 2.563 1.00 98.00 88 ALA A CA 1
ATOM 674 C C . ALA A 1 88 ? -5.136 -11.179 3.072 1.00 98.00 88 ALA A C 1
ATOM 676 O O . ALA A 1 88 ? -6.149 -11.325 3.754 1.00 98.00 88 ALA A O 1
ATOM 677 N N . GLY A 1 89 ? -4.691 -9.965 2.733 1.00 97.50 89 GLY A N 1
ATOM 678 C CA . GLY A 1 89 ? -5.403 -8.720 3.017 1.00 97.50 89 GLY A CA 1
ATOM 679 C C . GLY A 1 89 ? -6.790 -8.690 2.380 1.00 97.50 89 GLY A C 1
ATOM 680 O O . GLY A 1 89 ? -7.777 -8.475 3.082 1.00 97.50 89 GLY A O 1
ATOM 681 N N . LYS A 1 90 ? -6.872 -8.986 1.082 1.00 97.69 90 LYS A N 1
ATOM 682 C CA . LYS A 1 90 ? -8.133 -9.046 0.337 1.00 97.69 90 LYS A CA 1
ATOM 683 C C . LYS A 1 90 ? -9.081 -10.129 0.863 1.00 97.69 90 LYS A C 1
ATOM 685 O O . LYS A 1 90 ? -10.266 -9.852 1.043 1.00 97.69 90 LYS A O 1
ATOM 690 N N . HIS A 1 91 ? -8.587 -11.334 1.150 1.00 96.75 91 HIS A N 1
ATOM 691 C CA . HIS A 1 91 ? -9.412 -12.418 1.701 1.00 96.75 91 HIS A CA 1
ATOM 692 C C . HIS A 1 91 ? -10.022 -12.035 3.050 1.00 96.75 91 HIS A C 1
ATOM 694 O O . HIS A 1 91 ? -11.229 -12.177 3.232 1.00 96.75 91 HIS A O 1
ATOM 700 N N . ARG A 1 92 ? -9.233 -11.435 3.955 1.00 95.56 92 ARG A N 1
ATOM 701 C CA . ARG A 1 92 ? -9.745 -10.947 5.249 1.00 95.56 92 ARG A CA 1
ATOM 702 C C . ARG A 1 92 ? -10.875 -9.929 5.099 1.00 95.56 92 ARG A C 1
ATOM 704 O O . ARG A 1 92 ? -11.814 -9.970 5.883 1.00 95.56 92 ARG A O 1
ATOM 711 N N . LEU A 1 93 ? -10.797 -9.041 4.107 1.00 94.75 93 LEU A N 1
ATOM 712 C CA . LEU A 1 93 ? -11.828 -8.026 3.863 1.00 94.75 93 LEU A CA 1
ATOM 713 C C . LEU A 1 93 ? -13.081 -8.579 3.175 1.00 94.75 93 LEU A C 1
ATOM 715 O O . LEU A 1 93 ? -14.167 -8.043 3.360 1.00 94.75 93 LEU A O 1
ATOM 719 N N . THR A 1 94 ? -12.936 -9.633 2.374 1.00 93.50 94 THR A N 1
ATOM 720 C CA . THR A 1 94 ? -14.046 -10.234 1.614 1.00 93.50 94 THR A CA 1
ATOM 721 C C . THR A 1 94 ? -14.689 -11.424 2.322 1.00 93.50 94 THR A C 1
ATOM 723 O O . THR A 1 94 ? -15.684 -11.953 1.832 1.00 93.50 94 THR A O 1
ATOM 726 N N . GLY A 1 95 ? -14.137 -11.854 3.462 1.00 82.88 95 GLY A N 1
ATOM 727 C CA . GLY A 1 95 ? -14.616 -13.020 4.205 1.00 82.88 95 GLY A CA 1
ATOM 728 C C . GLY A 1 95 ? -14.446 -14.340 3.448 1.00 82.88 95 GLY A C 1
ATOM 729 O O . GLY A 1 95 ? -15.150 -15.301 3.748 1.00 82.88 95 GLY A O 1
ATOM 730 N N . GLN A 1 96 ? -13.556 -14.388 2.452 1.00 61.44 96 GLN A N 1
ATOM 731 C CA . GLN A 1 96 ? -13.274 -15.613 1.705 1.00 61.44 96 GLN A CA 1
ATOM 732 C C . GLN A 1 96 ? -12.319 -16.505 2.523 1.00 61.44 96 GLN A C 1
ATOM 734 O O . GLN A 1 96 ? -11.326 -15.976 3.035 1.00 61.44 96 GLN A O 1
ATOM 739 N N . PRO A 1 97 ? -12.641 -17.804 2.700 1.00 52.47 97 PRO A N 1
ATOM 740 C CA . PRO A 1 97 ? -11.831 -18.747 3.474 1.00 52.47 97 PRO A CA 1
ATOM 741 C C . PRO A 1 97 ? -10.466 -19.036 2.841 1.00 52.47 97 PRO A C 1
ATOM 743 O O . PRO A 1 97 ? -10.354 -18.975 1.595 1.00 52.47 97 PRO A O 1
#